Protein AF-A0A350FY50-F1 (afdb_monomer)

Sequence (158 aa):
LDTDAARGHLAAATYLQMSLKPHIYHIVGHTEADHAATADDVIEASKIVRRSIENAVRGAPDMTADKTITKRRKELVKEANLLLDAISRLAGAEAGDPFTDAATLTRAVTSGFMDAPQLRNNKFGRGEVRTRIVDGASRAVDPKGRPIKEEKRISSLN

Structure (mmCIF, N/CA/C/O backbone):
data_AF-A0A350FY50-F1
#
_entry.id   AF-A0A350FY50-F1
#
loop_
_atom_site.group_PDB
_atom_site.id
_atom_site.type_symbol
_atom_site.label_atom_id
_atom_site.label_alt_id
_atom_site.label_comp_id
_atom_site.label_asym_id
_atom_site.label_entity_id
_atom_site.label_seq_id
_atom_site.pdbx_PDB_ins_code
_atom_site.Cartn_x
_atom_site.Cartn_y
_atom_site.Cartn_z
_atom_site.occupancy
_atom_site.B_iso_or_equiv
_atom_site.auth_seq_id
_atom_site.auth_comp_id
_atom_site.auth_asym_id
_atom_site.auth_atom_id
_atom_site.pdbx_PDB_model_num
ATOM 1 N N . LEU A 1 1 ? 11.827 16.550 -17.398 1.00 73.81 1 LEU A N 1
ATOM 2 C CA . LEU A 1 1 ? 11.879 15.251 -16.693 1.00 73.81 1 LEU A CA 1
ATOM 3 C C . LEU A 1 1 ? 13.161 14.529 -17.097 1.00 73.81 1 LEU A C 1
ATOM 5 O O . LEU A 1 1 ? 13.568 14.712 -18.236 1.00 73.81 1 LEU A O 1
ATOM 9 N N . ASP A 1 2 ? 13.790 13.741 -16.222 1.00 88.00 2 ASP A N 1
ATOM 10 C CA . ASP A 1 2 ? 14.865 12.822 -16.635 1.00 88.00 2 ASP A CA 1
ATOM 11 C C . ASP A 1 2 ? 14.241 11.466 -16.992 1.00 88.00 2 ASP A C 1
ATOM 13 O O . ASP A 1 2 ? 13.813 10.705 -16.119 1.00 88.00 2 ASP A O 1
ATOM 17 N N . THR A 1 3 ? 14.131 11.195 -18.292 1.00 86.69 3 THR A N 1
ATOM 18 C CA . THR A 1 3 ? 13.503 9.974 -18.809 1.00 86.69 3 THR A CA 1
ATOM 19 C C . THR A 1 3 ? 14.307 8.722 -18.478 1.00 86.69 3 THR A C 1
ATOM 21 O O . THR A 1 3 ? 13.726 7.656 -18.275 1.00 86.69 3 THR A O 1
ATOM 24 N N . ASP A 1 4 ? 15.631 8.832 -18.384 1.00 91.44 4 ASP A N 1
ATOM 25 C CA . ASP A 1 4 ? 16.495 7.686 -18.106 1.00 91.44 4 ASP A CA 1
ATOM 26 C C . ASP A 1 4 ? 16.390 7.285 -16.637 1.00 91.44 4 ASP A C 1
ATOM 28 O O . ASP A 1 4 ? 16.241 6.100 -16.320 1.00 91.44 4 ASP A O 1
ATOM 32 N N . ALA A 1 5 ? 16.331 8.274 -15.742 1.00 92.31 5 ALA A N 1
ATOM 33 C CA . ALA A 1 5 ? 16.008 8.041 -14.339 1.00 92.31 5 ALA A CA 1
ATOM 34 C C . ALA A 1 5 ? 14.621 7.392 -14.170 1.00 92.31 5 ALA A C 1
ATOM 36 O O . ALA A 1 5 ? 14.472 6.463 -13.371 1.00 92.31 5 ALA A O 1
ATOM 37 N N . ALA A 1 6 ? 13.616 7.818 -14.945 1.00 92.38 6 ALA A N 1
ATOM 38 C CA . ALA A 1 6 ? 12.269 7.247 -14.891 1.00 92.38 6 ALA A CA 1
ATOM 39 C C . ALA A 1 6 ? 12.226 5.778 -15.357 1.00 92.38 6 ALA A C 1
ATOM 41 O O . ALA A 1 6 ? 11.598 4.938 -14.706 1.00 92.38 6 ALA A O 1
ATOM 42 N N . ARG A 1 7 ? 12.951 5.427 -16.429 1.00 94.44 7 ARG A N 1
ATOM 43 C CA . ARG A 1 7 ? 13.112 4.029 -16.880 1.00 94.44 7 ARG A CA 1
ATOM 44 C C . ARG A 1 7 ? 13.816 3.174 -15.829 1.00 94.44 7 ARG A C 1
ATOM 46 O O . ARG A 1 7 ? 13.372 2.059 -15.543 1.00 94.44 7 ARG A O 1
ATOM 53 N N . GLY A 1 8 ? 14.885 3.702 -15.230 1.00 95.31 8 GLY A N 1
ATOM 54 C CA . GLY A 1 8 ? 15.598 3.046 -14.135 1.00 95.31 8 GLY A CA 1
ATOM 55 C C . GLY A 1 8 ? 14.687 2.789 -12.934 1.00 95.31 8 GLY A C 1
ATOM 56 O O . GLY A 1 8 ? 14.668 1.680 -12.396 1.00 95.31 8 GLY A O 1
ATOM 57 N N . HIS A 1 9 ? 13.869 3.778 -12.565 1.00 94.69 9 HIS A N 1
ATOM 58 C CA . HIS A 1 9 ? 12.877 3.646 -11.502 1.00 94.69 9 HIS A CA 1
ATOM 59 C C . HIS A 1 9 ? 11.838 2.564 -11.816 1.00 94.69 9 HIS A C 1
ATOM 61 O O . HIS A 1 9 ? 11.618 1.682 -10.986 1.00 94.69 9 HIS A O 1
ATOM 67 N N . LEU A 1 10 ? 11.258 2.571 -13.023 1.00 96.00 10 LEU A N 1
ATOM 68 C CA . LEU A 1 10 ? 10.294 1.560 -13.467 1.00 96.00 10 LEU A CA 1
ATOM 69 C C . LEU A 1 10 ? 10.879 0.144 -13.368 1.00 96.00 10 LEU A C 1
ATOM 71 O O . LEU A 1 10 ? 10.250 -0.755 -12.802 1.00 96.00 10 LEU A O 1
ATOM 75 N N . ALA A 1 11 ? 12.098 -0.056 -13.876 1.00 96.62 11 ALA A N 1
ATOM 76 C CA . ALA A 1 11 ? 12.763 -1.353 -13.851 1.00 96.62 11 ALA A CA 1
ATOM 77 C C . ALA A 1 11 ? 13.038 -1.837 -12.417 1.00 96.62 11 ALA A C 1
ATOM 79 O O . ALA A 1 11 ? 12.758 -3.000 -12.103 1.00 96.62 11 ALA A O 1
ATOM 80 N N . ALA A 1 12 ? 13.554 -0.953 -11.556 1.00 95.81 12 ALA A N 1
ATOM 81 C CA . ALA A 1 12 ? 13.905 -1.260 -10.171 1.00 95.81 12 ALA A CA 1
ATOM 82 C C . ALA A 1 12 ? 12.668 -1.533 -9.302 1.00 95.81 12 ALA A C 1
ATOM 84 O O . ALA A 1 12 ? 12.634 -2.530 -8.578 1.00 95.81 12 ALA A O 1
ATOM 85 N N . ALA A 1 13 ? 11.634 -0.693 -9.410 1.00 95.38 13 ALA A N 1
ATOM 86 C CA . ALA A 1 13 ? 10.373 -0.871 -8.697 1.00 95.38 13 ALA A CA 1
ATOM 87 C C . ALA A 1 13 ? 9.701 -2.192 -9.092 1.00 95.38 13 ALA A C 1
ATOM 89 O O . ALA A 1 13 ? 9.274 -2.942 -8.217 1.00 95.38 13 ALA A O 1
ATOM 90 N N . THR A 1 14 ? 9.699 -2.522 -10.389 1.00 96.69 14 THR A N 1
ATOM 91 C CA . THR A 1 14 ? 9.177 -3.803 -10.886 1.00 96.69 14 THR A CA 1
ATOM 92 C C . THR A 1 14 ? 9.919 -4.985 -10.278 1.00 96.69 14 THR A C 1
ATOM 94 O O . THR A 1 14 ? 9.293 -5.880 -9.714 1.00 96.69 14 THR A O 1
ATOM 97 N N . TYR A 1 15 ? 11.253 -4.988 -10.349 1.00 96.50 15 TYR A N 1
ATOM 98 C CA . TYR A 1 15 ? 12.058 -6.083 -9.805 1.00 96.50 15 TYR A CA 1
ATOM 99 C C . TYR A 1 15 ? 11.813 -6.276 -8.300 1.00 96.50 15 TYR A C 1
ATOM 101 O O . TYR A 1 15 ? 11.601 -7.401 -7.848 1.00 96.50 15 TYR A O 1
ATOM 109 N N . LEU A 1 16 ? 11.765 -5.179 -7.534 1.00 94.94 16 LEU A N 1
ATOM 110 C CA . LEU A 1 16 ? 11.469 -5.204 -6.102 1.00 94.94 16 LEU A CA 1
ATOM 111 C C . LEU A 1 16 ? 10.060 -5.742 -5.814 1.00 94.94 16 LEU A C 1
ATOM 113 O O . LEU A 1 16 ? 9.899 -6.602 -4.951 1.00 94.94 16 LEU A O 1
ATOM 117 N N . GLN A 1 17 ? 9.034 -5.273 -6.528 1.00 95.06 17 GLN A N 1
ATOM 118 C CA . GLN A 1 17 ? 7.647 -5.702 -6.316 1.00 95.06 17 GLN A CA 1
ATOM 119 C C . GLN A 1 17 ? 7.431 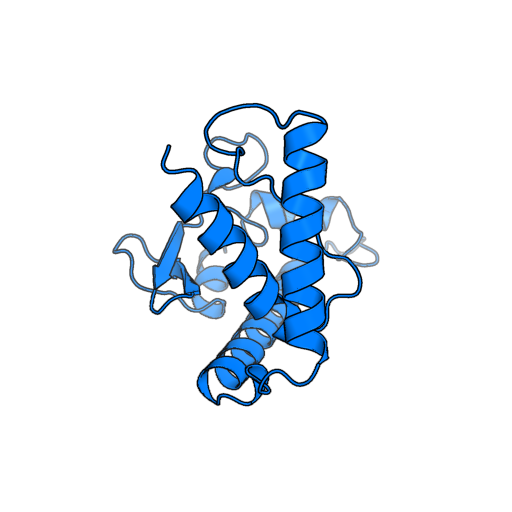-7.188 -6.628 1.00 95.06 17 GLN A C 1
ATOM 121 O O . GLN A 1 17 ? 6.614 -7.838 -5.973 1.00 95.06 17 GLN A O 1
ATOM 126 N N . MET A 1 18 ? 8.205 -7.762 -7.553 1.00 96.25 18 MET A N 1
ATOM 127 C CA . MET A 1 18 ? 8.148 -9.198 -7.837 1.00 96.25 18 MET A CA 1
ATOM 128 C C . MET A 1 18 ? 8.574 -10.082 -6.659 1.00 96.25 18 MET A C 1
ATOM 130 O O . MET A 1 18 ? 8.208 -11.259 -6.639 1.00 96.25 18 MET A O 1
ATOM 134 N N . SER A 1 19 ? 9.239 -9.533 -5.633 1.00 93.94 19 SER A N 1
ATOM 135 C CA . SER A 1 19 ? 9.470 -10.249 -4.367 1.00 93.94 19 SER A CA 1
ATOM 136 C C . SER A 1 19 ? 8.167 -10.698 -3.687 1.00 93.94 19 SER A C 1
ATOM 138 O O . SER A 1 19 ? 8.151 -11.728 -3.015 1.00 93.94 19 SER A O 1
ATOM 140 N N . LEU A 1 20 ? 7.057 -9.982 -3.913 1.00 92.94 20 LEU A N 1
ATOM 141 C CA . LEU A 1 20 ? 5.729 -10.323 -3.391 1.00 92.94 20 LEU A CA 1
ATOM 142 C C . LEU A 1 20 ? 4.978 -11.350 -4.251 1.00 92.94 20 LEU A C 1
ATOM 144 O O . LEU A 1 20 ? 3.904 -11.793 -3.852 1.00 92.94 20 LEU A O 1
ATOM 148 N N . LYS A 1 21 ? 5.529 -11.730 -5.412 1.00 93.62 21 LYS A N 1
ATOM 149 C CA . LYS A 1 21 ? 4.930 -12.672 -6.374 1.00 93.62 21 LYS A CA 1
ATOM 150 C C . LYS A 1 21 ? 3.474 -12.312 -6.740 1.00 93.62 21 LYS A C 1
ATOM 152 O O . LYS A 1 21 ? 2.579 -13.142 -6.571 1.00 93.62 21 LYS A O 1
ATOM 157 N N . PRO A 1 22 ? 3.206 -11.077 -7.210 1.00 95.25 22 PRO A N 1
ATOM 158 C CA . PRO A 1 22 ? 1.854 -10.663 -7.563 1.00 95.25 22 PRO A CA 1
ATOM 159 C C . PRO A 1 22 ? 1.316 -11.459 -8.762 1.00 95.25 22 PRO A C 1
ATOM 161 O O . PRO A 1 22 ? 2.059 -11.799 -9.680 1.00 95.25 22 PRO A O 1
ATOM 164 N N . HIS A 1 23 ? 0.003 -11.700 -8.781 1.00 94.81 23 HIS A N 1
ATOM 165 C CA . HIS A 1 23 ? -0.679 -12.327 -9.922 1.00 94.81 23 HIS A CA 1
ATOM 166 C C . HIS A 1 23 ? -0.926 -11.344 -11.077 1.00 94.81 23 HIS A C 1
ATOM 168 O O . HIS A 1 23 ? -1.000 -11.749 -12.232 1.00 94.81 23 HIS A O 1
ATOM 174 N N . ILE A 1 24 ? -1.074 -10.054 -10.760 1.00 95.25 24 ILE A N 1
ATOM 175 C CA . ILE A 1 24 ? -1.336 -8.969 -11.710 1.00 95.25 24 ILE A CA 1
ATOM 176 C C . ILE A 1 24 ? -0.378 -7.825 -11.381 1.00 95.25 24 ILE A C 1
ATOM 178 O O . ILE A 1 24 ? -0.221 -7.473 -10.212 1.00 95.25 24 ILE A O 1
ATOM 182 N N . TYR A 1 25 ? 0.242 -7.244 -12.407 1.00 94.75 25 TYR A N 1
ATOM 183 C CA . TYR A 1 25 ? 1.157 -6.113 -12.276 1.00 94.75 25 TYR A CA 1
ATOM 184 C C . TYR A 1 25 ? 0.639 -4.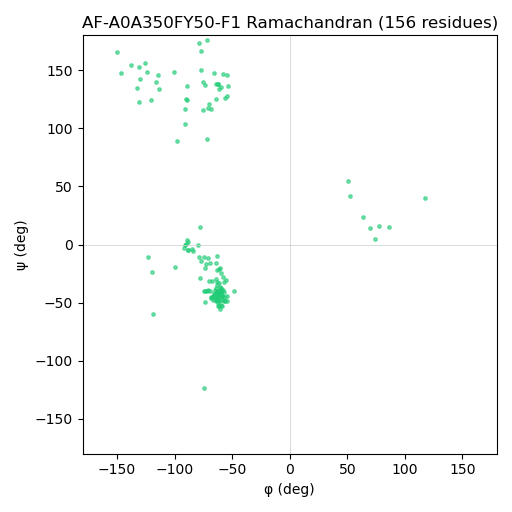924 -13.091 1.00 94.75 25 TYR A C 1
ATOM 186 O O . TYR A 1 25 ? 0.408 -5.053 -14.293 1.00 94.75 25 TYR A O 1
ATOM 194 N N . HIS A 1 26 ? 0.457 -3.771 -12.445 1.00 94.50 26 HIS A N 1
ATOM 195 C CA . HIS A 1 26 ? 0.073 -2.531 -13.118 1.00 94.50 26 HIS A CA 1
ATOM 196 C C . HIS A 1 26 ? 1.322 -1.766 -13.566 1.00 94.50 26 HIS A C 1
ATOM 198 O O . HIS A 1 26 ? 2.193 -1.458 -12.754 1.00 94.50 26 HIS A O 1
ATOM 204 N N . ILE A 1 27 ? 1.409 -1.461 -14.861 1.00 93.75 27 ILE A N 1
ATOM 205 C CA . ILE A 1 27 ? 2.527 -0.713 -15.436 1.00 93.75 27 ILE A CA 1
ATOM 206 C C . ILE A 1 27 ? 2.196 0.772 -15.407 1.00 93.75 27 ILE A C 1
ATOM 208 O O . ILE A 1 27 ? 1.277 1.214 -16.094 1.00 93.75 27 ILE A O 1
ATOM 212 N N . VAL A 1 28 ? 2.990 1.530 -14.657 1.00 86.00 28 VAL A N 1
ATOM 213 C CA . VAL A 1 28 ? 2.992 2.991 -14.713 1.00 86.00 28 VAL A CA 1
ATOM 214 C C . VAL A 1 28 ? 4.005 3.420 -15.769 1.00 86.00 28 VAL A C 1
ATOM 216 O O . VAL A 1 28 ? 5.161 2.989 -15.741 1.00 86.00 28 VAL A O 1
ATOM 219 N N . GLY A 1 29 ? 3.564 4.219 -16.741 1.00 83.00 29 GLY A N 1
ATOM 220 C CA . GLY A 1 29 ? 4.438 4.716 -17.800 1.00 83.00 29 GLY A CA 1
ATOM 221 C C . GLY A 1 29 ? 5.554 5.583 -17.220 1.00 83.00 29 GLY A C 1
ATOM 222 O O . GLY A 1 29 ? 5.310 6.425 -16.363 1.00 83.00 29 GLY A O 1
ATOM 223 N N . HIS A 1 30 ? 6.780 5.426 -17.719 1.00 83.31 30 HIS A N 1
ATOM 224 C CA . HIS A 1 30 ? 7.910 6.278 -17.327 1.00 83.31 30 HIS A CA 1
ATOM 225 C C . HIS A 1 30 ? 7.704 7.764 -17.709 1.00 83.31 30 HIS A C 1
ATOM 227 O O . HIS A 1 30 ? 8.455 8.629 -17.265 1.00 83.31 30 HIS A O 1
ATOM 233 N N . THR A 1 31 ? 6.667 8.053 -18.499 1.00 86.12 31 THR A N 1
ATOM 234 C CA . THR A 1 31 ? 6.206 9.380 -18.915 1.00 86.12 31 THR A CA 1
ATOM 235 C C . THR A 1 31 ? 5.158 10.004 -17.983 1.00 86.12 31 THR A C 1
ATOM 237 O O . THR A 1 31 ? 4.761 11.136 -18.233 1.00 86.12 31 THR A O 1
ATOM 240 N N . GLU A 1 32 ? 4.739 9.331 -16.895 1.00 82.31 32 GLU A N 1
ATOM 241 C CA . GLU A 1 32 ? 3.631 9.752 -16.004 1.00 82.31 32 GLU A CA 1
ATOM 242 C C . GLU A 1 32 ? 3.707 11.220 -15.558 1.00 82.31 32 GLU A C 1
ATOM 244 O O . GLU A 1 32 ? 2.692 11.911 -15.505 1.00 82.31 32 GLU A O 1
ATOM 249 N N . ALA A 1 33 ? 4.908 11.707 -15.246 1.00 82.69 33 ALA A N 1
ATOM 250 C CA . ALA A 1 33 ? 5.111 13.068 -14.757 1.00 82.69 33 ALA A CA 1
ATOM 251 C C . ALA A 1 33 ? 5.343 14.110 -15.872 1.00 82.69 33 ALA A C 1
ATOM 253 O O . ALA A 1 33 ? 5.617 15.269 -15.564 1.00 82.69 33 ALA A O 1
ATOM 254 N N . ASP A 1 34 ? 5.257 13.710 -17.141 1.00 87.56 34 ASP A N 1
ATOM 255 C CA . ASP A 1 34 ? 5.478 14.569 -18.307 1.00 87.56 34 ASP A CA 1
ATOM 256 C C . ASP A 1 34 ? 4.223 14.678 -19.186 1.00 87.56 34 ASP A C 1
ATOM 258 O O . ASP A 1 34 ? 3.674 15.768 -19.345 1.00 87.56 34 ASP A O 1
ATOM 262 N N . HIS A 1 35 ? 3.719 13.558 -19.716 1.00 88.19 35 HIS A N 1
ATOM 263 C CA . HIS A 1 35 ? 2.572 13.550 -20.626 1.00 88.19 35 HIS A CA 1
ATOM 264 C C . HIS A 1 35 ? 1.746 12.258 -20.538 1.00 88.19 35 HIS A C 1
ATOM 266 O O . HIS A 1 35 ? 2.168 11.245 -19.983 1.00 88.19 35 HIS A O 1
ATOM 272 N N . ALA A 1 36 ? 0.533 12.295 -21.101 1.00 90.56 36 ALA A N 1
ATOM 273 C CA . ALA A 1 36 ? -0.307 11.109 -21.217 1.00 90.56 36 ALA A CA 1
ATOM 274 C C . ALA A 1 36 ? 0.360 10.079 -22.138 1.00 90.56 36 ALA A C 1
ATOM 276 O O . ALA A 1 36 ? 0.669 10.397 -23.284 1.00 90.56 36 ALA A O 1
ATOM 277 N N . ALA A 1 37 ? 0.549 8.856 -21.641 1.00 91.56 37 ALA A N 1
ATOM 278 C CA . ALA A 1 37 ? 1.279 7.818 -22.357 1.00 91.56 37 ALA A CA 1
ATOM 279 C C . ALA A 1 37 ? 0.680 7.535 -23.744 1.00 91.56 37 ALA A C 1
ATOM 281 O O . ALA A 1 37 ? -0.508 7.229 -23.884 1.00 91.56 37 ALA A O 1
ATOM 282 N N . THR A 1 38 ? 1.531 7.610 -24.761 1.00 94.62 38 THR A N 1
ATOM 283 C CA . THR A 1 38 ? 1.217 7.188 -26.124 1.00 94.62 38 THR A CA 1
ATOM 284 C C . THR A 1 38 ? 1.306 5.665 -26.254 1.00 94.62 38 THR A C 1
ATOM 286 O O . THR A 1 38 ? 1.743 4.957 -25.342 1.00 94.62 38 THR A O 1
ATOM 289 N N . ALA A 1 39 ? 0.908 5.131 -27.412 1.00 96.06 39 ALA A N 1
ATOM 290 C CA . ALA A 1 39 ? 1.050 3.703 -27.690 1.00 96.06 39 ALA A CA 1
ATOM 291 C C . ALA A 1 39 ? 2.515 3.234 -27.592 1.00 96.06 39 ALA A C 1
ATOM 293 O O . ALA A 1 39 ? 2.780 2.165 -27.038 1.00 96.06 39 ALA A O 1
ATOM 294 N N . ASP A 1 40 ? 3.458 4.046 -28.072 1.00 95.38 40 ASP A N 1
ATOM 295 C CA . ASP A 1 40 ? 4.881 3.706 -28.060 1.00 95.38 40 ASP A CA 1
ATOM 296 C C . ASP A 1 40 ? 5.447 3.694 -26.634 1.00 95.38 40 ASP A C 1
ATOM 298 O O . ASP A 1 40 ? 6.148 2.745 -26.271 1.00 95.38 40 ASP A O 1
ATOM 302 N N . ASP A 1 41 ? 5.049 4.649 -25.784 1.00 94.25 41 ASP A N 1
ATOM 303 C CA . ASP A 1 41 ? 5.461 4.685 -24.372 1.00 94.25 41 ASP A CA 1
ATOM 304 C C . ASP A 1 41 ? 4.984 3.444 -23.611 1.00 94.25 41 ASP A C 1
ATOM 306 O O . ASP A 1 41 ? 5.720 2.863 -22.807 1.00 94.25 41 ASP A O 1
ATOM 310 N N . VAL A 1 42 ? 3.748 3.007 -23.879 1.00 95.38 42 VAL A N 1
ATOM 311 C CA . VAL A 1 42 ? 3.170 1.802 -23.270 1.00 95.38 42 VAL A CA 1
ATOM 312 C C . VAL A 1 42 ? 3.921 0.553 -23.727 1.00 95.38 42 VAL A C 1
ATOM 314 O O . VAL A 1 42 ? 4.227 -0.316 -22.902 1.00 95.38 42 VAL A O 1
ATOM 317 N N . ILE A 1 43 ? 4.248 0.445 -25.018 1.00 96.31 43 ILE A N 1
ATOM 318 C CA . ILE A 1 43 ? 5.026 -0.677 -25.562 1.00 96.31 43 ILE A CA 1
ATOM 319 C C . ILE A 1 43 ? 6.431 -0.702 -24.949 1.00 96.31 43 ILE A C 1
ATOM 321 O O . ILE A 1 43 ? 6.911 -1.771 -24.559 1.00 96.31 43 ILE A O 1
ATOM 325 N N . GLU A 1 44 ? 7.092 0.449 -24.839 1.00 95.75 44 GLU A N 1
ATOM 326 C CA . GLU A 1 44 ? 8.418 0.568 -24.233 1.00 95.75 44 GLU A CA 1
ATOM 327 C C . GLU A 1 44 ? 8.398 0.169 -22.753 1.00 95.75 44 GLU A C 1
ATOM 329 O O . GLU A 1 44 ? 9.139 -0.732 -22.343 1.00 95.75 44 GLU A O 1
ATOM 334 N N . ALA A 1 45 ? 7.498 0.761 -21.962 1.00 96.31 45 ALA A N 1
ATOM 335 C CA . ALA A 1 45 ? 7.333 0.432 -20.549 1.00 96.31 45 ALA A CA 1
ATOM 336 C C . ALA A 1 45 ? 7.036 -1.065 -20.354 1.00 96.31 45 ALA A C 1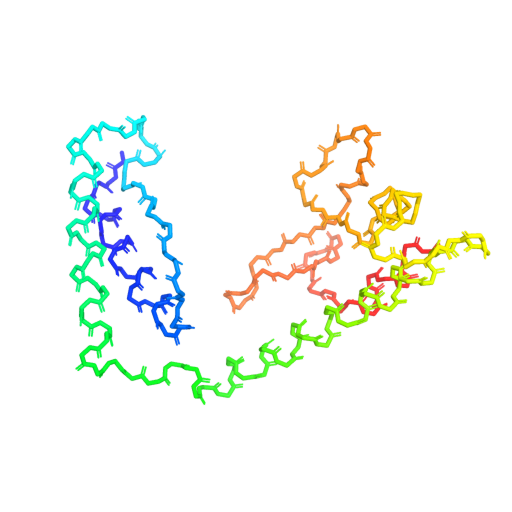
ATOM 338 O O . ALA A 1 45 ? 7.622 -1.710 -19.483 1.00 96.31 45 ALA A O 1
ATOM 339 N N . SER A 1 46 ? 6.204 -1.652 -21.221 1.00 97.31 46 SER A N 1
ATOM 340 C CA . SER A 1 46 ? 5.889 -3.086 -21.205 1.00 97.31 46 SER A CA 1
ATOM 341 C C . SER A 1 46 ? 7.112 -3.972 -21.437 1.00 97.31 46 SER A C 1
ATOM 343 O O . SER A 1 46 ? 7.253 -5.006 -20.778 1.00 97.31 46 SER A O 1
ATOM 345 N N . LYS A 1 47 ? 8.017 -3.587 -22.346 1.00 97.75 47 LYS A N 1
ATOM 346 C CA . LYS A 1 47 ? 9.270 -4.320 -22.593 1.00 97.75 47 LYS A CA 1
ATOM 347 C C . LYS A 1 47 ? 10.197 -4.262 -21.376 1.00 97.75 47 LYS A C 1
ATOM 349 O O . LYS A 1 47 ? 10.726 -5.300 -20.976 1.00 97.75 47 LYS A O 1
ATOM 354 N N . ILE A 1 48 ? 10.348 -3.083 -20.766 1.00 97.44 48 ILE A N 1
ATOM 355 C CA . ILE A 1 48 ? 11.166 -2.884 -19.557 1.00 97.44 48 ILE A CA 1
ATOM 356 C C . ILE A 1 48 ? 10.622 -3.731 -18.402 1.00 97.44 48 ILE A C 1
ATOM 358 O O . ILE A 1 48 ? 11.356 -4.535 -17.824 1.00 97.44 48 ILE A O 1
ATOM 362 N N . VAL A 1 49 ? 9.324 -3.606 -18.106 1.00 97.56 49 VAL A N 1
ATOM 363 C CA . VAL A 1 49 ? 8.660 -4.355 -17.030 1.00 97.56 49 VAL A CA 1
ATOM 364 C C . VAL A 1 49 ? 8.799 -5.854 -17.247 1.00 97.56 49 VAL A C 1
ATOM 366 O O . VAL A 1 49 ? 9.213 -6.563 -16.333 1.00 97.56 49 VAL A O 1
ATOM 369 N N . ARG A 1 50 ? 8.525 -6.351 -18.462 1.00 97.44 50 ARG A N 1
ATOM 370 C CA . ARG A 1 50 ? 8.668 -7.779 -18.777 1.00 97.44 50 ARG A CA 1
ATOM 371 C C . ARG A 1 50 ? 10.080 -8.273 -18.483 1.00 97.44 50 ARG A C 1
ATOM 373 O O . ARG A 1 50 ? 10.232 -9.310 -17.842 1.00 97.44 50 ARG A O 1
ATOM 380 N N . ARG A 1 51 ? 11.104 -7.519 -18.890 1.00 97.56 51 ARG A N 1
ATOM 381 C CA . ARG A 1 51 ? 12.497 -7.888 -18.626 1.00 97.56 51 ARG A CA 1
ATOM 382 C C . ARG A 1 51 ? 12.819 -7.902 -17.130 1.00 97.56 51 ARG A C 1
ATOM 384 O O . ARG A 1 51 ? 13.466 -8.838 -16.665 1.00 97.56 51 ARG A O 1
ATOM 391 N N . SER A 1 52 ? 12.347 -6.918 -16.368 1.00 97.06 52 SER A N 1
ATOM 392 C CA . SER A 1 52 ? 12.508 -6.903 -14.908 1.00 97.06 52 SER A CA 1
ATOM 393 C C . SER A 1 52 ? 11.813 -8.083 -14.228 1.00 97.06 52 SER A C 1
ATOM 395 O O . SER A 1 52 ? 12.397 -8.692 -13.332 1.00 97.06 52 SER A O 1
ATOM 397 N N . ILE A 1 53 ? 10.606 -8.447 -14.673 1.00 97.31 53 ILE A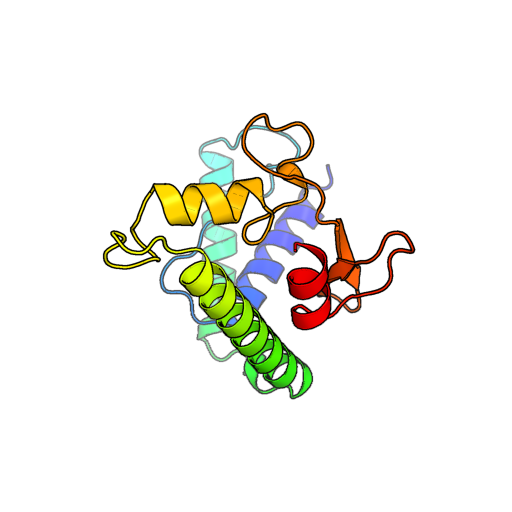 N 1
ATOM 398 C CA . ILE A 1 53 ? 9.878 -9.619 -14.169 1.00 97.31 53 ILE A CA 1
ATOM 399 C C . ILE A 1 53 ? 10.662 -10.897 -14.461 1.00 97.31 53 ILE A C 1
ATOM 401 O O . ILE A 1 53 ? 10.901 -11.680 -13.545 1.00 97.31 53 ILE A O 1
ATOM 405 N N . GLU A 1 54 ? 11.109 -11.093 -15.705 1.00 96.19 54 GLU A N 1
ATOM 406 C CA . GLU A 1 54 ? 11.931 -12.245 -16.097 1.00 96.19 54 GLU A CA 1
ATOM 407 C C . GLU A 1 54 ? 13.188 -12.371 -15.232 1.00 96.19 54 GLU A C 1
ATOM 409 O O . GLU A 1 54 ? 13.519 -13.465 -14.778 1.00 96.19 54 GLU A O 1
ATOM 414 N N . ASN A 1 55 ? 13.873 -11.257 -14.972 1.00 95.25 55 ASN A N 1
ATOM 415 C CA . ASN A 1 55 ? 15.050 -11.240 -14.110 1.00 95.25 55 ASN A CA 1
ATOM 416 C C . ASN A 1 55 ? 14.708 -11.640 -12.669 1.00 95.25 55 ASN A C 1
ATOM 418 O O . ASN A 1 55 ? 15.479 -12.361 -12.040 1.00 95.25 55 ASN A O 1
ATOM 422 N N . ALA A 1 56 ? 13.567 -11.189 -12.142 1.00 95.12 56 ALA A N 1
ATOM 423 C CA . ALA A 1 56 ? 13.154 -11.509 -10.781 1.00 95.12 56 ALA A CA 1
ATOM 424 C C . ALA A 1 56 ? 12.797 -12.997 -10.623 1.00 95.12 56 ALA A C 1
ATOM 426 O O . ALA A 1 56 ? 13.248 -13.661 -9.688 1.00 95.12 56 ALA A O 1
ATOM 427 N N . VAL A 1 57 ? 12.028 -13.554 -11.563 1.00 93.12 57 VAL A N 1
ATOM 428 C CA . VAL A 1 57 ? 11.562 -14.951 -11.480 1.00 93.12 57 VAL A CA 1
ATOM 429 C C . VAL A 1 57 ? 12.665 -15.976 -11.753 1.00 93.12 57 VAL A C 1
ATOM 431 O O . VAL A 1 57 ? 12.548 -17.119 -11.321 1.00 93.12 57 VAL A O 1
ATOM 434 N N . ARG A 1 58 ? 13.760 -15.584 -12.420 1.00 93.25 58 ARG A N 1
ATOM 435 C CA . ARG A 1 58 ? 14.921 -16.449 -12.716 1.00 93.25 58 ARG A CA 1
ATOM 436 C C . ARG A 1 58 ? 15.876 -16.663 -11.532 1.00 93.25 58 ARG A C 1
ATOM 438 O O . ARG A 1 58 ? 16.985 -17.146 -11.737 1.00 93.25 58 ARG A O 1
ATOM 445 N N . GLY A 1 59 ? 15.451 -16.343 -10.310 1.00 87.38 59 GLY A N 1
ATOM 446 C CA . GLY A 1 59 ? 16.209 -16.635 -9.089 1.00 87.38 59 GLY A CA 1
ATOM 447 C C . GLY A 1 59 ? 16.636 -15.402 -8.299 1.00 87.38 59 GLY A C 1
ATOM 448 O O . GLY A 1 59 ? 17.756 -15.365 -7.796 1.00 87.38 59 GLY A O 1
ATOM 449 N N . ALA A 1 60 ? 15.769 -14.391 -8.182 1.00 91.44 60 ALA A N 1
ATOM 450 C CA . ALA A 1 60 ? 16.009 -13.297 -7.246 1.00 91.44 60 ALA A CA 1
ATOM 451 C C . ALA A 1 60 ? 16.156 -13.811 -5.800 1.00 91.44 60 ALA A C 1
ATOM 453 O O . ALA A 1 60 ? 15.469 -14.765 -5.416 1.00 91.44 60 ALA A O 1
ATOM 454 N N . PRO A 1 61 ? 16.998 -13.162 -4.973 1.00 91.62 61 PRO A N 1
ATOM 455 C CA . PRO A 1 61 ? 17.021 -13.409 -3.539 1.00 91.62 61 PRO A CA 1
ATOM 456 C C . PRO A 1 61 ? 15.634 -13.226 -2.918 1.00 91.62 61 PRO A C 1
ATOM 458 O O . PRO A 1 61 ? 14.876 -12.337 -3.316 1.00 91.62 61 PRO A O 1
ATOM 461 N N . ASP A 1 62 ? 15.320 -14.025 -1.898 1.00 92.19 62 ASP A N 1
ATOM 462 C CA . ASP A 1 62 ? 14.102 -13.823 -1.119 1.00 92.19 62 ASP A CA 1
ATOM 463 C C . ASP A 1 62 ? 14.242 -12.581 -0.232 1.00 92.19 62 ASP A C 1
ATOM 465 O O . ASP A 1 62 ? 14.699 -12.640 0.910 1.00 92.19 62 ASP A O 1
ATOM 469 N N . MET A 1 63 ? 13.823 -11.437 -0.771 1.00 91.00 63 MET A N 1
ATOM 470 C CA . MET A 1 63 ? 13.820 -10.172 -0.041 1.00 91.00 63 MET A CA 1
ATOM 471 C C . MET A 1 63 ? 12.872 -10.210 1.166 1.00 91.00 63 MET A C 1
ATOM 473 O O . MET A 1 63 ? 13.060 -9.450 2.108 1.00 91.00 63 MET A O 1
ATOM 477 N N . THR A 1 64 ? 11.875 -11.102 1.191 1.00 92.94 64 THR A N 1
ATOM 478 C CA . THR A 1 64 ? 10.887 -11.167 2.280 1.00 92.94 64 THR A CA 1
ATOM 479 C C . THR A 1 64 ? 11.421 -11.837 3.549 1.00 92.94 64 THR A C 1
ATOM 481 O O . THR A 1 64 ? 10.837 -11.667 4.624 1.00 92.94 64 THR A O 1
ATOM 484 N N . ALA A 1 65 ? 12.559 -12.532 3.450 1.00 93.69 65 ALA A N 1
ATOM 485 C CA . ALA A 1 65 ? 13.222 -13.196 4.569 1.00 93.69 65 ALA A CA 1
ATOM 486 C C . ALA A 1 65 ? 13.842 -12.218 5.589 1.00 93.69 65 ALA A C 1
ATOM 488 O O . ALA A 1 65 ? 14.151 -12.614 6.717 1.00 93.69 65 ALA A O 1
ATOM 489 N N . ASP A 1 66 ? 14.012 -10.939 5.234 1.00 94.88 66 ASP A N 1
ATOM 490 C CA . ASP A 1 66 ? 14.543 -9.930 6.150 1.00 94.88 66 ASP A CA 1
ATOM 491 C C . ASP A 1 66 ? 13.636 -9.760 7.387 1.00 94.88 66 ASP A C 1
ATOM 493 O O . ASP A 1 66 ? 12.405 -9.629 7.303 1.00 94.88 66 ASP A O 1
ATOM 497 N N . LYS A 1 67 ? 14.251 -9.728 8.576 1.00 96.00 67 LYS A N 1
ATOM 498 C CA . LYS A 1 67 ? 13.532 -9.597 9.855 1.00 96.00 67 LYS A CA 1
ATOM 499 C C . LYS A 1 67 ? 12.747 -8.288 9.950 1.00 96.00 67 LYS A C 1
ATOM 501 O O . LYS A 1 67 ? 11.677 -8.271 10.560 1.00 96.00 67 LYS A O 1
ATOM 506 N N . THR A 1 68 ? 13.247 -7.211 9.357 1.00 94.62 68 THR A N 1
ATOM 507 C CA . THR A 1 68 ? 12.595 -5.897 9.298 1.00 94.62 68 THR A CA 1
ATOM 508 C C . THR A 1 68 ? 11.311 -5.975 8.481 1.00 94.62 68 THR A C 1
ATOM 510 O O . THR A 1 68 ? 10.268 -5.495 8.933 1.00 94.62 68 THR A O 1
ATOM 513 N N . ILE A 1 69 ? 11.347 -6.667 7.337 1.00 93.62 69 ILE A N 1
ATOM 514 C CA . ILE A 1 69 ? 10.176 -6.887 6.477 1.00 93.62 69 ILE A CA 1
ATOM 515 C C . ILE A 1 69 ? 9.157 -7.783 7.183 1.00 93.62 69 ILE A C 1
ATOM 517 O O . ILE A 1 69 ? 7.983 -7.424 7.289 1.00 93.62 69 ILE A O 1
ATOM 521 N N . THR A 1 70 ? 9.598 -8.901 7.765 1.00 94.81 70 THR A N 1
ATOM 522 C CA . THR A 1 70 ? 8.711 -9.799 8.523 1.00 94.81 70 THR A CA 1
ATOM 523 C C . THR A 1 70 ? 8.059 -9.089 9.715 1.00 94.81 70 THR A C 1
ATOM 525 O O . THR A 1 70 ? 6.867 -9.272 9.976 1.00 94.81 70 THR A O 1
ATOM 528 N N . LYS A 1 71 ? 8.809 -8.244 10.435 1.00 95.56 71 LYS A N 1
ATOM 529 C CA . LYS A 1 71 ? 8.278 -7.428 11.535 1.00 95.56 71 LYS A CA 1
ATOM 530 C C . LYS A 1 71 ? 7.227 -6.440 11.032 1.00 95.56 71 LYS A C 1
ATOM 532 O O . LYS A 1 71 ? 6.151 -6.373 11.624 1.00 95.56 71 LYS A O 1
ATOM 537 N N . ARG A 1 72 ? 7.497 -5.723 9.935 1.00 94.88 72 ARG A N 1
ATOM 538 C CA . ARG A 1 72 ? 6.542 -4.766 9.357 1.00 94.88 72 ARG A CA 1
ATOM 539 C C . ARG A 1 72 ? 5.281 -5.456 8.843 1.00 94.88 72 ARG A C 1
ATOM 541 O O . ARG A 1 72 ? 4.190 -4.953 9.075 1.00 94.88 72 ARG A O 1
ATOM 548 N N . ARG A 1 73 ? 5.399 -6.635 8.227 1.00 95.56 73 ARG A N 1
ATOM 549 C CA . ARG A 1 73 ? 4.240 -7.446 7.824 1.00 95.56 73 ARG A CA 1
ATOM 550 C C . ARG A 1 73 ? 3.346 -7.778 9.021 1.00 95.56 73 ARG A C 1
ATOM 552 O O . ARG A 1 73 ? 2.138 -7.587 8.946 1.00 95.56 73 ARG A O 1
ATOM 559 N N . LYS A 1 74 ? 3.930 -8.255 10.127 1.00 97.12 74 LYS A N 1
ATOM 560 C CA . LYS A 1 74 ? 3.176 -8.562 11.357 1.00 97.12 74 LYS A CA 1
ATOM 561 C C . LYS A 1 74 ? 2.511 -7.318 11.949 1.00 97.12 74 LYS A C 1
ATOM 563 O O . LYS A 1 74 ? 1.375 -7.404 12.398 1.00 97.12 74 LYS A O 1
ATOM 568 N N . GLU A 1 75 ? 3.209 -6.184 11.933 1.00 96.44 75 GLU A N 1
ATOM 569 C CA . GLU A 1 75 ? 2.670 -4.888 12.359 1.00 96.44 75 GLU A CA 1
ATOM 570 C C . GLU A 1 75 ? 1.443 -4.499 11.521 1.00 96.44 75 GLU A C 1
ATOM 572 O O . GLU A 1 75 ? 0.380 -4.297 12.091 1.00 96.44 75 GLU A O 1
ATOM 577 N N . LEU A 1 76 ? 1.550 -4.511 10.187 1.00 97.12 76 LEU A N 1
ATOM 578 C CA . LEU A 1 76 ? 0.450 -4.169 9.274 1.00 97.12 76 LEU A CA 1
ATOM 579 C C . LEU A 1 76 ? -0.780 -5.067 9.457 1.00 97.12 76 LEU A C 1
ATOM 581 O O . LEU A 1 76 ? -1.897 -4.567 9.514 1.00 97.12 76 LEU A O 1
ATOM 585 N N . VAL A 1 77 ? -0.586 -6.386 9.581 1.00 98.31 77 VAL A N 1
ATOM 586 C CA . VAL A 1 77 ? -1.695 -7.329 9.822 1.00 98.31 77 VAL A CA 1
ATOM 587 C C . VAL A 1 77 ? -2.369 -7.044 11.164 1.00 98.31 77 VAL A C 1
ATOM 589 O O . VAL A 1 77 ? -3.594 -7.057 11.255 1.00 98.31 77 VAL A O 1
ATOM 592 N N . LYS A 1 78 ? -1.584 -6.760 12.209 1.00 98.25 78 LYS A N 1
ATOM 593 C CA . LYS A 1 78 ? -2.124 -6.412 13.524 1.00 98.25 78 LYS A CA 1
ATOM 594 C C . LYS A 1 78 ? -2.929 -5.109 13.470 1.00 98.25 78 LYS A C 1
ATOM 596 O O . LYS A 1 78 ? -4.033 -5.073 14.000 1.00 98.25 78 LYS A O 1
ATOM 601 N N . GLU A 1 79 ? -2.389 -4.064 12.845 1.00 97.75 79 GLU A N 1
ATOM 602 C CA . GLU A 1 79 ? -3.060 -2.766 12.691 1.00 97.75 79 GLU A CA 1
ATOM 603 C C . GLU A 1 79 ? -4.363 -2.904 11.887 1.00 97.75 79 GLU A C 1
ATOM 605 O O . GLU A 1 79 ? -5.396 -2.396 12.314 1.00 97.75 79 GLU A O 1
ATOM 610 N N . ALA A 1 80 ? -4.353 -3.673 10.794 1.00 98.12 80 ALA A N 1
ATOM 611 C CA . ALA A 1 80 ? -5.552 -3.945 10.003 1.00 98.12 80 ALA A CA 1
ATOM 612 C C . ALA A 1 80 ? -6.638 -4.671 10.813 1.00 98.12 80 ALA A C 1
ATOM 614 O O . ALA A 1 80 ? -7.795 -4.270 10.762 1.00 98.12 80 ALA A O 1
ATOM 615 N N . ASN A 1 81 ? -6.279 -5.691 11.602 1.00 98.44 81 ASN A N 1
ATOM 616 C CA . ASN A 1 81 ? -7.246 -6.395 12.452 1.00 98.44 81 ASN A CA 1
ATOM 617 C C . ASN A 1 81 ? -7.843 -5.478 13.527 1.00 98.44 81 ASN A C 1
ATOM 619 O O . ASN A 1 81 ? -9.051 -5.487 13.726 1.00 98.44 81 ASN A O 1
ATOM 623 N N . LEU A 1 82 ? -7.024 -4.640 14.172 1.00 98.06 82 LEU A N 1
ATOM 624 C CA . LEU A 1 82 ? -7.515 -3.650 15.139 1.00 98.06 82 LEU A CA 1
ATOM 625 C C . LEU A 1 82 ? -8.505 -2.674 14.501 1.00 98.06 82 LEU A C 1
ATOM 627 O O . LEU A 1 82 ? -9.510 -2.320 15.116 1.00 98.06 82 LEU A O 1
ATOM 631 N N . LEU A 1 83 ? -8.222 -2.244 13.272 1.00 97.88 83 LEU A N 1
ATOM 632 C CA . LEU A 1 83 ? -9.101 -1.359 12.527 1.00 97.88 83 LEU A CA 1
ATOM 633 C C . LEU A 1 83 ? -10.413 -2.053 12.138 1.00 97.88 83 LEU A C 1
ATOM 635 O O . LEU A 1 83 ? -11.478 -1.475 12.336 1.00 97.88 83 LEU A O 1
ATOM 639 N N . LEU A 1 84 ? -10.355 -3.289 11.636 1.00 98.12 84 LEU A N 1
ATOM 640 C CA . LEU A 1 84 ? -11.542 -4.082 11.299 1.00 98.12 84 LEU A CA 1
ATOM 641 C C . LEU A 1 84 ? -12.417 -4.348 12.532 1.00 98.12 84 LEU A C 1
ATOM 643 O O . LEU A 1 84 ? -13.632 -4.171 12.463 1.00 98.12 84 LEU A O 1
ATOM 647 N N . ASP A 1 85 ? -11.809 -4.682 13.671 1.00 97.94 85 ASP A N 1
ATOM 648 C CA . ASP A 1 85 ? -12.509 -4.855 14.948 1.00 97.94 85 ASP A CA 1
ATOM 649 C C . ASP A 1 85 ? -13.164 -3.556 15.429 1.00 97.94 85 ASP A C 1
ATOM 651 O O . ASP A 1 85 ? -14.225 -3.575 16.049 1.00 97.94 85 ASP A O 1
ATOM 655 N N . ALA A 1 86 ? -12.539 -2.408 15.175 1.00 97.44 86 ALA A N 1
ATOM 656 C CA . ALA A 1 86 ? -13.120 -1.125 15.533 1.00 97.44 86 ALA A CA 1
ATOM 657 C C . ALA A 1 86 ? -14.276 -0.738 14.599 1.00 97.44 86 ALA A C 1
ATOM 659 O O . ALA A 1 86 ? -15.304 -0.265 15.077 1.00 97.44 86 ALA A O 1
ATOM 660 N N . ILE A 1 87 ? -14.145 -0.997 13.293 1.00 97.25 87 ILE A N 1
ATOM 661 C CA . ILE A 1 87 ? -15.209 -0.780 12.303 1.00 97.25 87 ILE A CA 1
ATOM 662 C C . ILE A 1 87 ? -16.416 -1.673 12.602 1.00 97.25 87 ILE A C 1
ATOM 664 O O . ILE A 1 87 ? -17.544 -1.190 12.559 1.00 97.25 87 ILE A O 1
ATOM 668 N N . SER A 1 88 ? -16.205 -2.942 12.961 1.00 97.25 88 SER A N 1
ATOM 669 C CA . SER A 1 88 ? -17.310 -3.853 13.282 1.00 97.25 88 SER A CA 1
ATOM 670 C C . SER A 1 88 ? -18.116 -3.396 14.498 1.00 97.25 88 SER A C 1
ATOM 672 O O . SER A 1 88 ? -19.335 -3.533 14.513 1.00 97.25 88 SER A O 1
ATOM 674 N N . ARG A 1 89 ? -17.474 -2.749 15.477 1.00 96.19 89 ARG A N 1
ATOM 675 C CA . ARG A 1 89 ? -18.146 -2.147 16.643 1.00 96.19 89 ARG A CA 1
ATOM 676 C C . ARG A 1 89 ? -18.964 -0.900 16.314 1.00 96.19 89 ARG A C 1
ATOM 678 O O . ARG A 1 89 ? -19.735 -0.458 17.160 1.00 96.19 89 ARG A O 1
ATOM 685 N N . LEU A 1 90 ? -18.816 -0.331 15.117 1.00 95.75 90 LEU A N 1
ATOM 686 C CA . LEU A 1 90 ? -19.673 0.759 14.654 1.00 95.75 90 LEU A CA 1
ATOM 687 C C . LEU A 1 90 ? -21.032 0.256 14.159 1.00 95.75 90 LEU A C 1
ATOM 689 O O . LEU A 1 90 ? -21.890 1.095 13.883 1.00 95.75 90 LEU A O 1
ATOM 693 N N . ALA A 1 91 ? -21.246 -1.052 13.985 1.00 96.12 91 ALA A N 1
ATOM 694 C CA . ALA A 1 91 ? -22.528 -1.584 13.532 1.00 96.12 91 ALA A CA 1
ATOM 695 C C . ALA A 1 91 ? -23.671 -1.278 14.508 1.00 96.12 91 ALA A C 1
ATOM 697 O O . ALA A 1 91 ? -23.522 -1.349 15.726 1.00 96.12 91 ALA A O 1
ATOM 698 N N . GLY A 1 92 ? -24.824 -0.911 13.943 1.00 91.19 92 GLY A N 1
ATOM 699 C CA . GLY A 1 92 ? -26.061 -0.755 14.707 1.00 91.19 92 GLY A CA 1
ATOM 700 C C . GLY A 1 92 ? -26.680 -2.114 15.032 1.00 91.19 92 GLY A C 1
ATOM 701 O O . GLY A 1 92 ? -26.317 -3.117 14.426 1.00 91.19 92 GLY A O 1
ATOM 702 N N . ALA A 1 93 ? -27.652 -2.140 15.946 1.00 89.88 93 ALA A N 1
ATOM 703 C CA . ALA A 1 93 ? -28.321 -3.378 16.364 1.00 89.88 93 ALA A CA 1
ATOM 704 C C . ALA A 1 93 ? -28.970 -4.153 15.198 1.00 89.88 93 ALA A C 1
ATOM 706 O O . ALA A 1 93 ? -28.983 -5.377 15.212 1.00 89.88 93 ALA A O 1
ATOM 707 N N . GLU A 1 94 ? -29.452 -3.432 14.183 1.00 89.19 94 GLU A N 1
ATOM 708 C CA . GLU A 1 94 ? -30.114 -3.996 12.997 1.00 89.19 94 GLU A CA 1
ATOM 709 C C . GLU A 1 94 ? -29.144 -4.309 11.841 1.00 89.19 94 GLU A C 1
ATOM 711 O O . GLU A 1 94 ? -29.574 -4.713 10.761 1.00 89.19 94 GLU A O 1
ATOM 716 N N . ALA A 1 95 ? -27.840 -4.066 12.013 1.00 90.19 95 ALA A N 1
ATOM 717 C CA . ALA A 1 95 ? -26.870 -4.319 10.955 1.00 90.19 95 ALA A CA 1
ATOM 718 C C . ALA A 1 95 ? -26.637 -5.829 10.786 1.00 90.19 95 ALA A C 1
ATOM 720 O O . ALA A 1 95 ? -26.489 -6.561 11.763 1.00 90.19 95 ALA A O 1
ATOM 721 N N . GLY A 1 96 ? -26.572 -6.276 9.529 1.00 90.50 96 GLY A N 1
ATOM 722 C CA . GLY A 1 96 ? -26.119 -7.621 9.173 1.00 90.50 96 GLY A CA 1
ATOM 723 C C . GLY A 1 96 ? -24.598 -7.746 9.304 1.00 90.50 96 GLY A C 1
ATOM 724 O O . GLY A 1 96 ? -24.024 -7.480 10.356 1.00 90.50 96 GLY A O 1
ATOM 725 N N . ASP A 1 97 ? -23.917 -8.136 8.225 1.00 95.69 97 ASP A N 1
ATOM 726 C CA . ASP A 1 97 ? -22.451 -8.118 8.213 1.00 95.69 97 ASP A CA 1
ATOM 727 C C . ASP A 1 97 ? -21.938 -6.659 8.238 1.00 95.69 97 ASP A C 1
ATOM 729 O O . ASP A 1 97 ? -22.176 -5.915 7.275 1.00 95.69 97 ASP A O 1
ATOM 733 N N . PRO A 1 98 ? -21.207 -6.235 9.290 1.00 95.94 98 PRO A N 1
ATOM 734 C CA . PRO A 1 98 ? -20.722 -4.863 9.428 1.00 95.94 98 PRO A CA 1
ATOM 735 C C . PRO A 1 98 ? -19.804 -4.416 8.285 1.00 95.94 98 PRO A C 1
ATOM 737 O O . PRO A 1 98 ? -19.693 -3.218 8.025 1.00 95.94 98 PRO A O 1
ATOM 740 N N . PHE A 1 99 ? -19.146 -5.349 7.594 1.00 96.38 99 PHE A N 1
ATOM 741 C CA . PHE A 1 99 ? -18.236 -5.038 6.491 1.00 96.38 99 PHE A CA 1
ATOM 742 C C . PHE A 1 99 ? -18.949 -4.865 5.148 1.00 96.38 99 PHE A C 1
ATOM 744 O O . PHE A 1 99 ? -18.314 -4.496 4.160 1.00 96.38 99 PHE A O 1
ATOM 751 N N . THR A 1 100 ? -20.264 -5.084 5.112 1.00 96.12 100 THR A N 1
ATOM 752 C CA . THR A 1 100 ? -21.107 -4.841 3.932 1.00 96.12 100 THR A CA 1
ATOM 753 C C . THR A 1 100 ? -22.270 -3.883 4.212 1.00 96.12 100 THR A C 1
ATOM 755 O O . THR A 1 100 ? -22.888 -3.384 3.273 1.00 96.12 100 THR A O 1
ATOM 758 N N . ASP A 1 101 ? -22.539 -3.561 5.483 1.00 97.12 101 ASP A N 1
ATOM 759 C CA . ASP A 1 101 ? -23.568 -2.602 5.881 1.00 97.12 101 ASP A CA 1
ATOM 760 C C . ASP A 1 101 ? -23.186 -1.150 5.535 1.00 97.12 101 ASP A C 1
ATOM 762 O O . ASP A 1 101 ? -22.233 -0.571 6.067 1.00 97.12 101 ASP A O 1
ATOM 766 N N . ALA A 1 102 ? -23.985 -0.520 4.671 1.00 96.25 102 ALA A N 1
ATOM 767 C CA . ALA A 1 102 ? -23.729 0.827 4.164 1.00 96.25 102 ALA A CA 1
ATOM 768 C C . ALA A 1 102 ? -23.674 1.886 5.277 1.00 96.25 102 ALA A C 1
ATOM 770 O O . ALA A 1 102 ? -22.861 2.813 5.213 1.00 96.25 102 ALA A O 1
ATOM 771 N N . ALA A 1 103 ? -24.508 1.758 6.313 1.00 96.31 103 ALA A N 1
ATOM 772 C CA . ALA A 1 103 ? -24.532 2.714 7.415 1.00 96.31 103 ALA A CA 1
ATOM 773 C C . ALA A 1 103 ? -23.267 2.596 8.284 1.00 96.31 103 ALA A C 1
ATOM 775 O O . ALA A 1 103 ? -22.694 3.610 8.687 1.00 96.31 103 ALA A O 1
ATOM 776 N N . THR A 1 104 ? -22.798 1.373 8.526 1.00 97.31 104 THR A N 1
ATOM 777 C CA . THR A 1 104 ? -21.555 1.075 9.250 1.00 97.31 104 THR A CA 1
ATOM 778 C C . THR A 1 104 ? -20.337 1.609 8.508 1.00 97.31 104 THR A C 1
ATOM 780 O O . THR A 1 104 ? -19.543 2.349 9.091 1.00 97.31 104 THR A O 1
ATOM 783 N N . LEU A 1 105 ? -20.225 1.333 7.207 1.00 97.00 105 LEU A N 1
ATOM 784 C CA . LEU A 1 105 ? -19.120 1.840 6.389 1.00 97.00 105 LEU A CA 1
ATOM 785 C C . LEU A 1 105 ? -19.143 3.371 6.281 1.00 97.00 105 LEU A C 1
ATOM 787 O O . LEU A 1 105 ? -18.094 4.010 6.359 1.00 97.00 105 LEU A O 1
ATOM 791 N N . THR A 1 106 ? -20.334 3.970 6.190 1.00 96.25 106 THR A N 1
ATOM 792 C CA . THR A 1 106 ? -20.493 5.431 6.226 1.00 96.25 106 THR A CA 1
ATOM 793 C C . THR A 1 106 ? -19.952 6.002 7.532 1.00 96.25 106 THR A C 1
ATOM 795 O O . THR A 1 106 ? -19.152 6.936 7.497 1.00 96.25 106 THR A O 1
ATOM 798 N N . ARG A 1 107 ? -20.320 5.416 8.683 1.00 96.44 107 ARG A N 1
ATOM 799 C CA . ARG A 1 107 ? -19.781 5.823 9.990 1.00 96.44 107 ARG A CA 1
ATOM 800 C C . ARG A 1 107 ? -18.266 5.676 10.040 1.00 96.44 107 ARG A C 1
ATOM 802 O O . ARG A 1 107 ? -17.598 6.593 10.503 1.00 96.44 107 ARG A O 1
ATOM 809 N N . ALA A 1 108 ? -17.712 4.576 9.540 1.00 97.06 108 ALA A N 1
ATOM 810 C CA . ALA A 1 108 ? -16.269 4.350 9.530 1.00 97.06 108 ALA A CA 1
ATOM 811 C C . ALA A 1 108 ? -15.498 5.428 8.745 1.00 97.06 108 ALA A C 1
ATOM 813 O O . ALA A 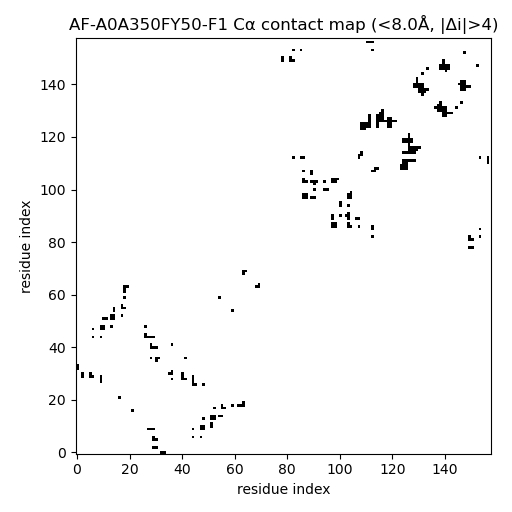1 108 ? -14.425 5.844 9.184 1.00 97.06 108 ALA A O 1
ATOM 814 N N . VAL A 1 109 ? -16.044 5.910 7.624 1.00 96.69 109 VAL A N 1
ATOM 815 C CA . VAL A 1 109 ? -15.445 6.998 6.831 1.00 96.69 109 VAL A CA 1
ATOM 816 C C . VAL A 1 109 ? -15.606 8.358 7.518 1.00 96.69 109 VAL A C 1
ATOM 818 O O . VAL A 1 109 ? -14.630 9.094 7.674 1.00 96.69 109 VAL A O 1
ATOM 821 N N . THR A 1 110 ? -16.818 8.698 7.967 1.00 95.88 110 THR A N 1
ATOM 822 C CA . THR A 1 110 ? -17.113 10.027 8.535 1.00 95.88 110 THR A CA 1
ATOM 823 C C . THR A 1 110 ? -16.460 10.244 9.899 1.00 95.88 110 THR A C 1
ATOM 825 O O . THR A 1 110 ? -16.061 11.361 10.217 1.00 95.88 110 THR A O 1
ATOM 828 N N . SER A 1 111 ? -16.288 9.182 10.692 1.00 95.75 111 SER A N 1
ATOM 829 C CA . SER A 1 111 ? -15.571 9.233 11.977 1.00 95.75 111 SER A CA 1
ATOM 830 C C . SER A 1 111 ? -14.063 8.985 11.850 1.00 95.75 111 SER A C 1
ATOM 832 O O . SER A 1 111 ? -13.328 9.184 12.815 1.00 95.75 111 SER A O 1
ATOM 834 N N . GLY A 1 112 ? -13.560 8.651 10.655 1.00 95.94 112 GLY A N 1
ATOM 835 C CA . GLY A 1 112 ? -12.126 8.589 10.354 1.00 95.94 112 GLY A CA 1
ATOM 836 C C . GLY A 1 112 ? -11.421 7.274 10.682 1.00 95.94 112 GLY A C 1
ATOM 837 O O . GLY A 1 112 ? -10.189 7.230 10.714 1.00 95.94 112 GLY A O 1
ATOM 838 N N . PHE A 1 113 ? -12.158 6.188 10.919 1.00 96.94 113 PHE A N 1
ATOM 839 C CA . PHE A 1 113 ? -11.562 4.850 10.977 1.00 96.94 113 PHE A CA 1
ATOM 840 C C . PHE A 1 113 ? -10.974 4.495 9.609 1.00 96.94 113 PHE A C 1
ATOM 842 O O . PHE A 1 113 ? -9.797 4.142 9.526 1.00 96.94 113 PHE A O 1
ATOM 849 N N . MET A 1 114 ? -11.758 4.705 8.548 1.00 96.44 114 MET A N 1
ATOM 850 C CA . MET A 1 114 ? -11.311 4.668 7.156 1.00 96.44 114 MET A CA 1
ATOM 851 C C . MET A 1 114 ? -11.048 6.093 6.664 1.00 96.44 114 MET A C 1
ATOM 853 O O . MET A 1 114 ? -11.942 6.754 6.141 1.00 96.44 114 MET A O 1
ATOM 857 N N . ASP A 1 115 ? -9.821 6.572 6.858 1.00 95.88 115 ASP A N 1
ATOM 858 C CA . ASP A 1 115 ? -9.411 7.924 6.478 1.00 95.88 115 ASP A CA 1
ATOM 859 C C . ASP A 1 115 ? -8.175 7.905 5.570 1.00 95.88 115 ASP A C 1
ATOM 861 O O . ASP A 1 115 ? -7.382 6.960 5.594 1.00 95.88 115 ASP A O 1
ATOM 865 N N . ALA A 1 116 ? -7.987 8.963 4.785 1.00 95.12 116 ALA A N 1
ATOM 866 C CA . ALA A 1 116 ? -6.808 9.154 3.951 1.00 95.12 116 ALA A CA 1
ATOM 867 C C . ALA A 1 116 ? -6.451 10.646 3.844 1.00 95.12 116 ALA A C 1
ATOM 869 O O . ALA A 1 116 ? -7.355 11.483 3.790 1.00 95.12 116 ALA A O 1
ATOM 870 N N . PRO A 1 117 ? -5.157 11.013 3.732 1.00 93.81 117 PRO A N 1
ATOM 871 C CA . PRO A 1 117 ? -4.747 12.416 3.613 1.00 93.81 117 PRO A CA 1
ATOM 872 C C . PRO A 1 117 ? -5.421 13.164 2.451 1.00 93.81 117 PRO A C 1
ATOM 874 O O . PRO A 1 117 ? -5.659 14.368 2.529 1.00 93.81 117 PRO A O 1
ATOM 877 N N . GLN A 1 118 ? -5.745 12.451 1.370 1.00 93.31 118 GLN A N 1
ATOM 878 C CA . GLN A 1 118 ? -6.401 12.984 0.176 1.00 93.31 118 GLN A CA 1
ATOM 879 C C . GLN A 1 118 ? -7.900 13.266 0.379 1.00 93.31 118 GLN A C 1
ATOM 881 O O . GLN A 1 118 ? -8.504 13.925 -0.462 1.00 93.31 118 GLN A O 1
ATOM 886 N N . LEU A 1 119 ? -8.504 12.819 1.488 1.00 93.75 119 LEU A N 1
ATOM 887 C CA . LEU A 1 119 ? -9.882 13.167 1.857 1.00 93.75 119 LEU A CA 1
ATOM 888 C C . LEU A 1 119 ? -9.988 14.551 2.504 1.00 93.75 119 LEU A C 1
ATOM 890 O O . LEU A 1 119 ? -11.087 14.987 2.840 1.00 93.75 119 LEU A O 1
ATOM 894 N N . ARG A 1 120 ? -8.877 15.275 2.675 1.00 90.31 120 ARG A N 1
ATOM 895 C CA . ARG A 1 120 ? -8.911 16.653 3.162 1.00 90.31 120 ARG A CA 1
ATOM 896 C C . ARG A 1 120 ? -9.835 17.502 2.278 1.00 90.31 120 ARG A C 1
ATOM 898 O O . ARG A 1 120 ? -9.660 17.553 1.065 1.00 90.31 120 ARG A O 1
ATOM 905 N N . ASN A 1 121 ? -10.781 18.204 2.903 1.00 90.25 121 ASN A N 1
ATOM 906 C CA . ASN A 1 121 ? -11.848 18.986 2.254 1.00 90.25 121 ASN A CA 1
ATOM 907 C C . ASN A 1 121 ? -12.930 18.154 1.529 1.00 90.25 121 ASN A C 1
ATOM 909 O O . ASN A 1 121 ? -13.714 18.707 0.755 1.00 90.25 121 ASN A O 1
ATOM 913 N N . ASN A 1 122 ? -13.006 16.844 1.767 1.00 93.12 122 ASN A N 1
ATOM 914 C CA . ASN A 1 122 ? -14.115 16.022 1.297 1.00 93.12 122 ASN A CA 1
ATOM 915 C C . ASN A 1 122 ? -15.368 16.279 2.158 1.00 93.12 122 ASN A C 1
ATOM 917 O O . ASN A 1 122 ? -15.275 16.411 3.373 1.00 93.12 122 ASN A O 1
ATOM 921 N N . LYS A 1 123 ? -16.555 16.336 1.540 1.00 91.25 123 LYS A N 1
ATOM 922 C CA . LYS A 1 123 ? -17.828 16.560 2.256 1.00 91.25 123 LYS A CA 1
ATOM 923 C C . LYS A 1 123 ? -18.299 15.351 3.078 1.00 91.25 123 LYS A C 1
ATOM 925 O O . LYS A 1 123 ? -19.180 15.502 3.916 1.00 91.25 123 LYS A O 1
ATOM 930 N N . PHE A 1 124 ? -17.754 14.169 2.804 1.00 90.12 124 PHE A N 1
ATOM 931 C CA . PHE A 1 124 ? -18.180 12.883 3.358 1.00 90.12 124 PHE A CA 1
ATOM 932 C C . PHE A 1 124 ? -17.073 12.169 4.148 1.00 90.12 124 PHE A C 1
ATOM 934 O O . PHE A 1 124 ? -17.375 11.334 4.992 1.00 90.12 124 PHE A O 1
ATOM 941 N N . GLY A 1 125 ? -15.800 12.470 3.876 1.00 92.25 125 GLY A N 1
ATOM 942 C CA . GLY A 1 125 ? -14.646 11.895 4.574 1.00 92.25 125 GLY A CA 1
ATOM 943 C C . GLY A 1 125 ? -14.076 12.830 5.634 1.00 92.25 125 GLY A C 1
ATOM 944 O O . GLY A 1 125 ? -14.110 14.045 5.458 1.00 92.25 125 GLY A O 1
ATOM 945 N N . ARG A 1 126 ? -13.515 12.265 6.711 1.00 95.06 126 ARG A N 1
ATOM 946 C CA . ARG A 1 126 ? -12.903 13.053 7.792 1.00 95.06 126 ARG A CA 1
ATOM 947 C C . ARG A 1 126 ? -11.664 13.826 7.319 1.00 95.06 126 ARG A C 1
ATOM 949 O O . ARG A 1 126 ? -11.556 15.020 7.575 1.00 95.06 126 ARG A O 1
ATOM 956 N N . GLY A 1 127 ? -10.749 13.176 6.598 1.00 94.94 127 GLY A N 1
ATOM 957 C CA . GLY A 1 127 ? -9.582 13.816 5.982 1.00 94.94 127 GLY A CA 1
ATOM 958 C C . GLY A 1 127 ? -8.582 14.420 6.969 1.00 94.94 127 GLY A C 1
ATOM 959 O O . GLY A 1 127 ? -7.855 15.348 6.608 1.00 94.94 127 GLY A O 1
ATOM 960 N N . GLU A 1 128 ? -8.555 13.940 8.214 1.00 94.56 128 GLU A N 1
ATOM 961 C CA . GLU A 1 128 ? -7.719 14.485 9.292 1.00 94.56 128 GLU A CA 1
ATOM 962 C C . GLU A 1 128 ? -6.447 13.665 9.521 1.00 94.56 128 GLU A C 1
ATOM 964 O O . GLU A 1 128 ? -5.479 14.173 10.103 1.00 94.56 128 GLU A O 1
ATOM 969 N N . VAL A 1 129 ? -6.420 12.410 9.056 1.00 95.44 129 VAL A N 1
ATOM 970 C CA . VAL A 1 129 ? -5.244 11.549 9.175 1.00 95.44 129 VAL A CA 1
ATOM 971 C C . VAL A 1 129 ? -4.038 12.168 8.468 1.00 95.44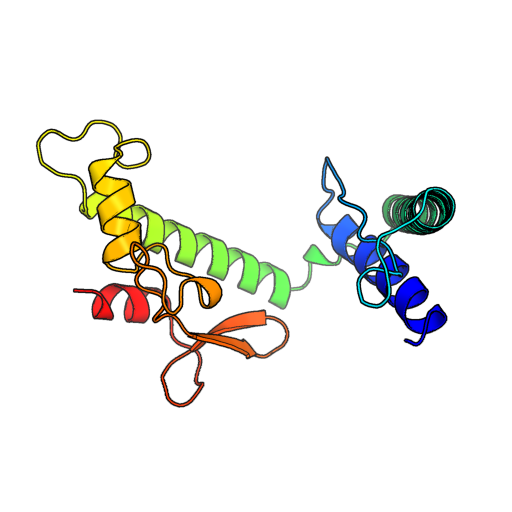 129 VAL A C 1
ATOM 973 O O . VAL A 1 129 ? -4.100 12.659 7.339 1.00 95.44 129 VAL A O 1
ATOM 976 N N . ARG A 1 130 ? -2.891 12.123 9.145 1.00 96.00 130 ARG A N 1
ATOM 977 C CA . ARG A 1 130 ? -1.609 12.586 8.611 1.00 96.00 130 ARG A CA 1
ATOM 978 C C . ARG A 1 130 ? -0.690 11.398 8.456 1.00 96.00 130 ARG A C 1
ATOM 980 O O . ARG A 1 130 ? -0.549 10.613 9.390 1.00 96.00 130 ARG A O 1
ATOM 987 N N . THR A 1 131 ? -0.017 11.302 7.317 1.00 96.69 131 THR A N 1
ATOM 988 C CA . THR A 1 131 ? 0.986 10.264 7.068 1.00 96.69 131 THR A CA 1
ATOM 989 C C . THR A 1 131 ? 2.328 10.873 6.693 1.00 96.69 131 THR A C 1
ATOM 991 O O . THR A 1 131 ? 2.381 11.921 6.049 1.00 96.69 131 THR A O 1
ATOM 994 N N . ARG A 1 132 ? 3.428 10.210 7.054 1.00 96.62 132 ARG A N 1
ATOM 995 C CA . ARG A 1 132 ? 4.777 10.534 6.563 1.00 96.62 132 ARG A CA 1
ATOM 996 C C . ARG A 1 132 ? 5.538 9.263 6.224 1.00 96.62 132 ARG A C 1
ATOM 998 O O . ARG A 1 132 ? 5.278 8.214 6.810 1.00 96.62 132 ARG A O 1
ATOM 1005 N N . ILE A 1 133 ? 6.508 9.390 5.322 1.00 96.25 133 ILE A N 1
ATOM 1006 C CA . ILE A 1 133 ? 7.529 8.363 5.128 1.00 96.25 133 ILE A CA 1
ATOM 1007 C C . ILE A 1 133 ? 8.517 8.456 6.293 1.00 96.25 133 ILE A C 1
ATOM 1009 O O . ILE A 1 133 ? 9.179 9.478 6.468 1.00 96.25 133 ILE A O 1
ATOM 1013 N N . VAL A 1 134 ? 8.581 7.403 7.103 1.00 94.06 134 VAL A N 1
ATOM 1014 C CA . VAL A 1 134 ? 9.507 7.248 8.231 1.00 94.06 134 VAL A CA 1
ATOM 1015 C C . VAL A 1 134 ? 10.148 5.873 8.100 1.00 94.06 134 VAL A C 1
ATOM 1017 O O . VAL A 1 134 ? 9.436 4.872 8.009 1.00 94.06 134 VAL A O 1
ATOM 1020 N N . ASP A 1 135 ? 11.479 5.837 8.036 1.00 90.56 135 ASP A N 1
ATOM 1021 C CA . ASP A 1 135 ? 12.271 4.619 7.815 1.00 90.56 135 ASP A CA 1
ATOM 1022 C C . ASP A 1 135 ? 11.809 3.819 6.582 1.00 90.56 135 ASP A C 1
ATOM 1024 O O . ASP A 1 135 ? 11.658 2.599 6.618 1.00 90.56 135 ASP A O 1
ATOM 1028 N N . GLY A 1 136 ? 11.502 4.528 5.489 1.00 89.19 136 GLY A N 1
ATOM 1029 C CA . GLY A 1 136 ? 11.037 3.927 4.235 1.00 89.19 136 GLY A CA 1
ATOM 1030 C C . GLY A 1 136 ? 9.589 3.417 4.249 1.00 89.19 136 GLY A C 1
ATOM 1031 O O . GLY A 1 136 ? 9.145 2.849 3.256 1.00 89.19 136 GLY A O 1
ATOM 1032 N N . ALA A 1 137 ? 8.828 3.630 5.328 1.00 92.88 137 ALA A N 1
ATOM 1033 C CA . ALA A 1 137 ? 7.430 3.212 5.437 1.00 92.88 137 ALA A CA 1
ATOM 1034 C C . ALA A 1 137 ? 6.479 4.408 5.575 1.00 92.88 137 ALA A C 1
ATOM 1036 O O . ALA A 1 137 ? 6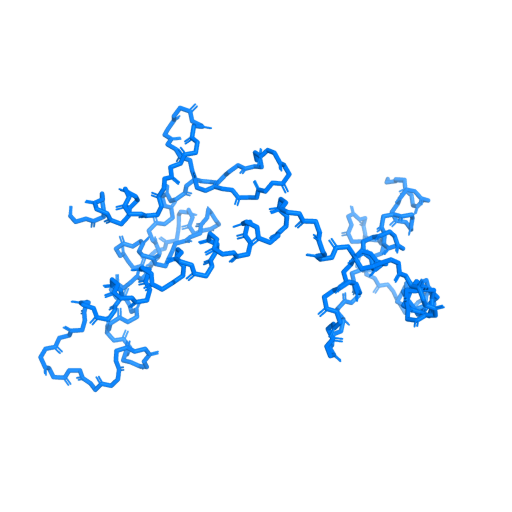.746 5.335 6.337 1.00 92.88 137 ALA A O 1
ATOM 1037 N N . SER A 1 138 ? 5.325 4.356 4.903 1.00 95.50 138 SER A N 1
ATOM 1038 C CA . SER A 1 138 ? 4.219 5.278 5.185 1.00 95.50 138 SER A CA 1
ATOM 1039 C C . SER A 1 138 ? 3.606 4.943 6.546 1.00 95.50 138 SER A C 1
ATOM 1041 O O . SER A 1 138 ? 3.172 3.810 6.776 1.00 95.50 138 SER A O 1
ATOM 1043 N 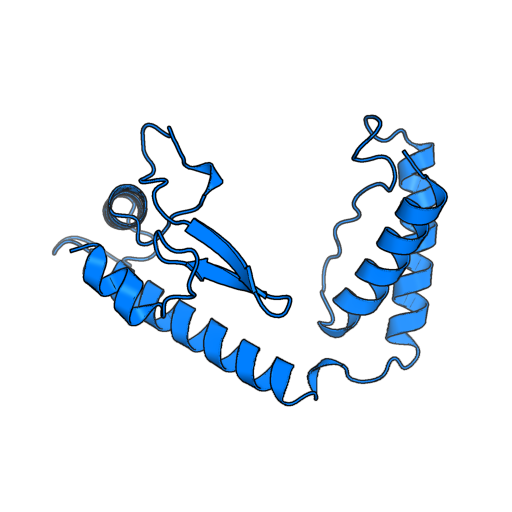N . ARG A 1 139 ? 3.618 5.911 7.467 1.00 96.44 139 ARG A N 1
ATOM 1044 C CA . ARG A 1 139 ? 3.111 5.771 8.840 1.00 96.44 139 ARG A CA 1
ATOM 1045 C C . ARG A 1 139 ? 2.175 6.918 9.187 1.00 96.44 139 ARG A C 1
ATOM 1047 O O . ARG A 1 139 ? 2.456 8.057 8.814 1.00 96.44 139 ARG A O 1
ATOM 1054 N N . ALA A 1 140 ? 1.116 6.628 9.943 1.00 96.44 140 ALA A N 1
ATOM 1055 C CA . ALA A 1 140 ? 0.291 7.656 10.569 1.00 96.44 140 ALA A CA 1
ATOM 1056 C C . ALA A 1 140 ? 1.123 8.442 11.595 1.00 96.44 140 ALA A C 1
ATOM 1058 O O . ALA A 1 140 ? 1.907 7.850 12.343 1.00 96.44 140 ALA A O 1
ATOM 1059 N N . VAL A 1 141 ? 0.970 9.767 11.635 1.00 97.06 141 VAL A N 1
ATOM 1060 C CA . VAL A 1 141 ? 1.743 10.652 12.516 1.00 97.06 141 VAL A CA 1
ATOM 1061 C C . VAL A 1 141 ? 0.868 11.627 13.297 1.00 97.06 141 VAL A C 1
ATOM 1063 O O . VAL A 1 141 ? -0.205 12.028 12.852 1.00 97.06 141 VAL A O 1
ATOM 1066 N N . ASP A 1 142 ? 1.361 12.046 14.460 1.00 95.50 142 ASP A N 1
ATOM 1067 C CA . ASP A 1 142 ? 0.774 13.124 15.253 1.00 95.50 142 ASP A CA 1
ATOM 1068 C C . ASP A 1 142 ? 1.009 14.513 14.604 1.00 95.50 142 ASP A C 1
ATOM 1070 O O . ASP A 1 142 ? 1.727 14.635 13.602 1.00 95.50 142 ASP A O 1
ATOM 1074 N N . PRO A 1 143 ? 0.456 15.608 15.167 1.00 93.81 143 PRO A N 1
ATOM 1075 C CA . PRO A 1 143 ? 0.691 16.954 14.642 1.00 93.81 143 PRO A CA 1
ATOM 1076 C C . PRO A 1 143 ? 2.158 17.406 14.643 1.00 93.81 143 PRO A C 1
ATOM 1078 O O . PRO A 1 143 ? 2.502 18.318 13.894 1.00 93.81 143 PRO A O 1
ATOM 1081 N N . LYS A 1 144 ? 3.021 16.776 15.451 1.00 95.00 144 LYS A N 1
ATOM 1082 C CA . LYS A 1 144 ? 4.470 17.023 15.498 1.00 95.00 144 LYS A CA 1
ATOM 1083 C C . LYS A 1 144 ? 5.236 16.149 14.493 1.00 95.00 144 LYS A C 1
ATOM 1085 O O . LYS A 1 144 ? 6.462 16.214 14.441 1.00 95.00 144 LYS A O 1
ATOM 1090 N N . GLY A 1 145 ? 4.537 15.340 13.694 1.00 94.38 145 GLY A N 1
ATOM 1091 C CA . GLY A 1 145 ? 5.118 14.459 12.688 1.00 94.38 145 GLY A CA 1
ATOM 1092 C C . GLY A 1 145 ? 5.730 13.178 13.253 1.00 94.38 145 GLY A C 1
ATOM 1093 O O . GLY A 1 145 ? 6.505 12.537 12.545 1.00 94.38 145 GLY A O 1
ATOM 1094 N N . ARG A 1 146 ? 5.416 12.805 14.500 1.00 96.38 146 ARG A N 1
ATOM 1095 C CA . ARG A 1 146 ? 5.917 11.580 15.138 1.00 96.38 146 ARG A CA 1
ATOM 1096 C C . ARG A 1 146 ? 4.971 10.413 14.853 1.00 96.38 146 ARG A C 1
ATOM 1098 O O . ARG A 1 146 ? 3.763 10.610 14.988 1.00 96.38 146 ARG A O 1
ATOM 1105 N N . PRO A 1 147 ? 5.473 9.211 14.511 1.00 96.75 147 PRO A N 1
ATOM 1106 C CA . PRO A 1 147 ? 4.626 8.042 14.300 1.00 96.75 147 PRO A CA 1
ATOM 1107 C C . PRO A 1 147 ? 3.701 7.760 15.485 1.00 96.75 147 PRO A C 1
ATOM 1109 O O . PRO A 1 147 ? 4.126 7.798 16.642 1.00 96.75 147 PRO A O 1
ATOM 1112 N N . ILE A 1 148 ? 2.446 7.440 15.187 1.00 96.62 148 ILE A N 1
ATOM 1113 C CA . ILE A 1 148 ? 1.464 6.974 16.168 1.00 96.62 148 ILE A CA 1
ATOM 1114 C C . ILE A 1 148 ? 1.083 5.528 15.870 1.00 96.62 148 ILE A C 1
ATOM 1116 O O . ILE A 1 148 ? 1.047 5.114 14.716 1.00 96.62 148 ILE A O 1
ATOM 1120 N N . LYS A 1 149 ? 0.817 4.761 16.930 1.00 95.88 149 LYS A N 1
ATOM 1121 C CA . LYS A 1 149 ? 0.281 3.402 16.812 1.00 95.88 149 LYS A CA 1
ATOM 1122 C C . LYS A 1 149 ? -1.204 3.445 16.484 1.00 95.88 149 LYS A C 1
ATOM 1124 O O . LYS A 1 149 ? -1.906 4.345 16.957 1.00 95.88 149 LYS A O 1
ATOM 1129 N N . GLU A 1 150 ? -1.680 2.429 15.782 1.00 96.50 150 GLU A N 1
ATOM 1130 C CA . GLU A 1 150 ? -3.082 2.329 15.387 1.00 96.50 150 GLU A CA 1
ATOM 1131 C C . GLU A 1 150 ? -4.044 2.306 16.582 1.00 96.50 150 GLU A C 1
ATOM 1133 O O . GLU A 1 150 ? -5.057 2.999 16.555 1.00 96.50 150 GLU A O 1
ATOM 1138 N N . GLU A 1 151 ? -3.693 1.646 17.694 1.00 96.31 151 GLU A N 1
ATOM 1139 C CA . GLU A 1 151 ? -4.527 1.651 18.906 1.00 96.31 151 GLU A CA 1
ATOM 1140 C C . GLU A 1 151 ? -4.736 3.074 19.447 1.00 96.31 151 GLU A C 1
ATOM 1142 O O . GLU A 1 151 ? -5.829 3.437 19.889 1.00 96.31 151 GLU A O 1
ATOM 1147 N N . LYS A 1 152 ? -3.683 3.901 19.387 1.00 96.06 152 LYS A N 1
ATOM 1148 C CA . LYS A 1 152 ? -3.731 5.296 19.836 1.00 96.06 152 LYS A CA 1
ATOM 1149 C C . LYS A 1 152 ? -4.541 6.150 18.867 1.00 96.06 152 LYS A C 1
ATOM 1151 O O . LYS A 1 152 ? -5.284 7.015 19.320 1.00 96.06 152 LYS A O 1
ATOM 1156 N N . ARG A 1 153 ? -4.395 5.910 17.559 1.00 96.12 153 ARG A N 1
ATOM 1157 C CA . ARG A 1 153 ? -5.180 6.590 16.524 1.00 96.12 153 ARG A CA 1
ATOM 1158 C C . ARG A 1 153 ? -6.665 6.309 16.726 1.00 96.12 153 ARG A C 1
ATOM 1160 O O . ARG A 1 153 ? -7.418 7.251 16.928 1.00 96.12 153 ARG A O 1
ATOM 1167 N N . ILE A 1 154 ? -7.053 5.037 16.773 1.00 96.62 154 ILE A N 1
ATOM 1168 C CA . ILE A 1 154 ? -8.437 4.589 16.975 1.00 96.62 154 ILE A CA 1
ATOM 1169 C C . ILE A 1 154 ? -9.041 5.191 18.247 1.00 96.62 154 ILE A C 1
ATOM 1171 O O . ILE A 1 154 ? -10.111 5.784 18.196 1.00 96.62 154 ILE A O 1
ATOM 1175 N N . SER A 1 155 ? -8.326 5.123 19.373 1.00 95.25 155 SER A N 1
ATOM 1176 C CA . SER A 1 155 ? -8.822 5.656 20.653 1.00 95.25 155 SER A CA 1
ATOM 1177 C C . SER A 1 155 ? -9.082 7.168 20.635 1.00 95.25 155 SER A C 1
ATOM 1179 O O . SER A 1 155 ? -9.826 7.660 21.476 1.00 95.25 155 SER A O 1
ATOM 1181 N N . SER A 1 156 ? -8.464 7.906 19.706 1.00 93.62 156 SER A N 1
ATOM 1182 C CA . SER A 1 156 ? -8.653 9.354 19.548 1.00 93.62 156 SER A CA 1
ATOM 1183 C C . SER A 1 156 ? -9.816 9.746 18.629 1.00 93.62 156 SER A C 1
ATOM 1185 O O . SER A 1 156 ? -10.090 10.935 18.488 1.00 93.62 156 SER A O 1
ATOM 1187 N N . LEU A 1 157 ? -10.472 8.773 17.984 1.00 91.06 157 LEU A N 1
ATOM 1188 C CA . LEU A 1 157 ? -11.616 9.005 17.093 1.00 91.06 157 LEU A CA 1
ATOM 1189 C C . LEU A 1 157 ? -12.971 8.931 17.816 1.00 91.06 157 LEU A C 1
ATOM 1191 O O . LEU A 1 157 ? -13.990 9.158 17.166 1.00 91.06 157 LEU A O 1
ATOM 1195 N N . ASN A 1 158 ? -12.958 8.616 19.116 1.00 61.59 158 ASN A N 1
ATOM 1196 C CA .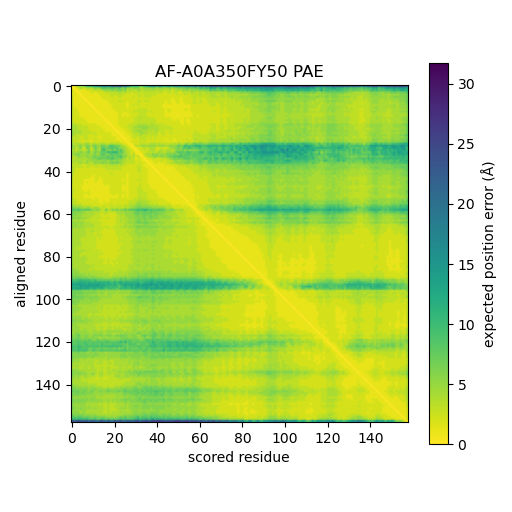 ASN A 1 158 ? -14.130 8.557 19.991 1.00 61.59 158 ASN A CA 1
ATOM 1197 C C . ASN A 1 158 ? -14.589 9.948 20.430 1.00 61.59 158 ASN A C 1
ATOM 1199 O O . ASN A 1 158 ? -13.724 10.720 20.905 1.00 61.59 158 ASN A O 1
#

Nearest PDB structures (foldseek):
  1xrs-assembly1_A-2  TM=8.258E-01  e=8.596E-01  Acetoanaerobium sticklandii
  8t0q-assembly1_D  TM=6.465E-01  e=2.348E+00  Caldanaerobacter subterraneus subsp. tengcongensis
  2axu-assembly2_K  TM=2.014E-01  e=8.022E+00  Enterococcus faecalis

Mean predicted aligned error: 4.29 Å

Radius of gyration: 19.99 Å; Cα contacts (8 Å, |Δi|>4): 168; chains: 1; bounding box: 47×36×49 Å

Secondary structure (DSSP, 8-state):
--HHHHHHHHHHHHHHHGGG--SS-PPPPTTTTTSPPPHHHHHHHHHHHHHHHHHHHTT---GGGSHHHHHHHHHHHHHHHHHHHHHHTT--TT-SSTTT-HHHHHHHHHTTSS--GGGTT-SSS-----EEEETTEEEEB-TTS-B--HHHHHHT--

pLDDT: mean 94.07, std 4.46, range [61.59, 98.44]

Foldseek 3Di:
DPLVVLLVVLLVVLLVVCLVVDPDDDFDFSCNVPDDDDPVSVVVSVVSSVVSNVVNVVDNPNPCPDPVNVVVVVLVVVLVVVLVVLLQVQDDPPDDRSVPDPVSVLCCQCLPSPEDCVCVVPPRGPNPWDWDQDPNDTATADPVRHGDRSVVVSVVSD

Solvent-accessible surface area (backbone atoms only — not comparable to full-atom values): 9211 Å² total; per-residue (Å²): 133,65,59,65,60,28,46,53,48,48,31,50,53,42,32,60,53,48,66,73,64,65,95,73,83,87,85,73,47,59,41,69,93,78,47,85,74,48,74,66,47,48,53,50,40,50,53,46,41,51,52,22,45,54,57,32,76,75,69,52,78,74,66,66,74,40,67,69,52,47,49,49,51,53,48,53,54,50,45,51,50,56,49,51,58,53,42,46,68,55,38,57,94,86,48,72,62,37,93,73,30,66,69,21,49,48,48,26,21,47,54,40,77,58,54,41,60,85,28,49,91,41,97,66,37,48,20,76,54,41,72,44,78,54,96,91,35,83,37,47,30,49,100,86,69,46,79,54,54,60,72,62,55,60,68,67,57,112